Protein AF-A0A820GY26-F1 (afdb_monomer_lite)

pLDDT: mean 81.89, std 9.44, range [50.25, 90.0]

Sequence (66 aa):
MLSHENLLAASKGNILRLERAKLKGFVTIRHCSILPLAHIFERFILLGVFLRGTQVVFCPVPEKLV

Radius of gyration: 13.29 Å; chains: 1; bounding box: 33×22×34 Å

Structure (mmCIF, N/CA/C/O backbone):
data_AF-A0A820GY26-F1
#
_entry.id   AF-A0A820GY26-F1
#
loop_
_atom_site.group_PDB
_atom_site.id
_atom_site.type_symbol
_atom_site.label_atom_id
_atom_site.label_alt_id
_atom_site.label_comp_id
_atom_site.label_asym_id
_atom_site.label_entity_id
_atom_site.label_seq_id
_atom_site.pdbx_PDB_ins_code
_atom_site.Cartn_x
_atom_site.Cartn_y
_atom_site.Cartn_z
_atom_site.occupancy
_atom_site.B_iso_or_equiv
_atom_site.auth_seq_id
_atom_site.auth_comp_id
_atom_site.auth_asym_id
_atom_site.auth_atom_id
_atom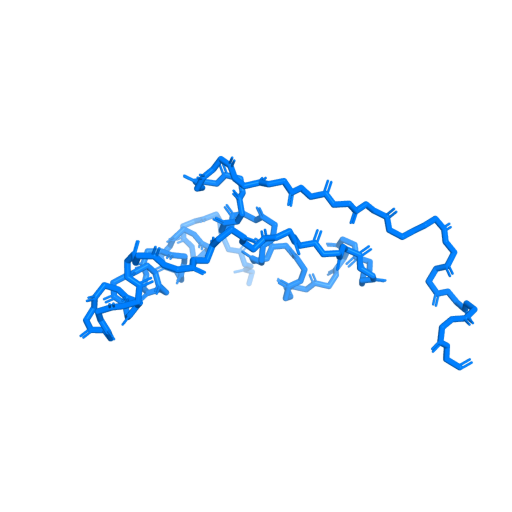_site.pdbx_PDB_model_num
ATOM 1 N N . MET A 1 1 ? 14.984 7.941 11.315 1.00 73.12 1 MET A N 1
ATOM 2 C CA . MET A 1 1 ? 14.557 6.531 11.187 1.00 73.12 1 MET A CA 1
ATOM 3 C C . MET A 1 1 ? 13.046 6.514 11.021 1.00 73.12 1 MET A C 1
ATOM 5 O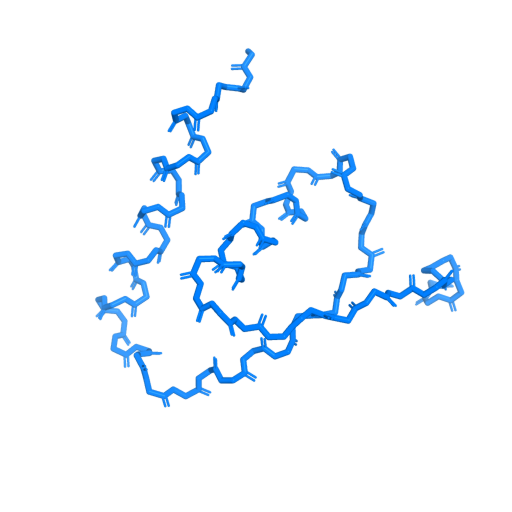 O . MET A 1 1 ? 12.367 7.222 11.754 1.00 73.12 1 MET A O 1
ATOM 9 N N . LEU A 1 2 ? 12.522 5.815 10.016 1.00 77.56 2 LEU A N 1
ATOM 10 C CA . LEU A 1 2 ? 11.083 5.779 9.747 1.00 77.56 2 LEU A CA 1
ATOM 11 C C . LEU A 1 2 ? 10.479 4.630 10.565 1.00 77.56 2 LEU A C 1
ATOM 13 O O . LEU A 1 2 ? 10.769 3.470 10.285 1.00 77.56 2 LEU A O 1
ATOM 17 N N . SER A 1 3 ? 9.729 4.953 11.622 1.00 87.75 3 SER A N 1
ATOM 18 C CA . SER A 1 3 ? 9.116 3.954 12.503 1.00 87.75 3 SER A CA 1
ATOM 19 C C . SER A 1 3 ? 7.797 3.432 11.927 1.00 87.75 3 SER A C 1
ATOM 21 O O . SER A 1 3 ? 7.161 4.073 11.084 1.00 87.75 3 SER A O 1
ATOM 23 N N . HIS A 1 4 ? 7.364 2.268 12.413 1.00 84.38 4 HIS A N 1
ATOM 24 C CA . HIS A 1 4 ? 6.052 1.714 12.082 1.00 84.38 4 HIS A CA 1
ATOM 25 C C . HIS A 1 4 ? 4.916 2.677 12.468 1.00 84.38 4 HIS A C 1
ATOM 27 O O . HIS A 1 4 ? 3.997 2.904 11.682 1.00 84.38 4 HIS A O 1
ATOM 33 N N . GLU A 1 5 ? 5.033 3.320 13.630 1.00 89.94 5 GLU A N 1
ATOM 34 C CA . GLU A 1 5 ? 4.072 4.309 14.126 1.00 89.94 5 GLU A CA 1
ATOM 35 C C . GLU A 1 5 ? 3.930 5.502 13.178 1.00 89.94 5 GLU A C 1
ATOM 37 O O . GLU A 1 5 ? 2.811 5.924 12.889 1.00 89.94 5 GLU A O 1
ATOM 42 N N . ASN A 1 6 ? 5.039 5.996 12.616 1.00 89.19 6 ASN A N 1
ATOM 43 C CA . ASN A 1 6 ? 5.013 7.110 11.667 1.00 89.19 6 ASN A CA 1
ATOM 44 C C . ASN A 1 6 ? 4.249 6.744 10.385 1.00 89.19 6 ASN A C 1
ATOM 46 O O . ASN A 1 6 ? 3.475 7.553 9.870 1.00 89.19 6 ASN A O 1
ATOM 50 N N . LEU A 1 7 ? 4.427 5.516 9.882 1.00 83.88 7 LEU A N 1
ATOM 51 C CA . LEU A 1 7 ? 3.708 5.018 8.702 1.00 83.88 7 LEU A CA 1
ATOM 52 C C . LEU A 1 7 ? 2.206 4.871 8.968 1.00 83.88 7 LEU A C 1
ATOM 54 O O . LEU A 1 7 ? 1.384 5.271 8.137 1.00 83.88 7 LEU A O 1
ATOM 58 N N . LEU A 1 8 ? 1.839 4.335 10.133 1.00 87.00 8 LEU A N 1
ATOM 59 C CA . LEU A 1 8 ? 0.440 4.196 10.534 1.00 87.00 8 LEU A CA 1
ATOM 60 C C . LEU A 1 8 ? -0.225 5.559 10.752 1.00 87.00 8 LEU A C 1
ATOM 62 O O . LEU A 1 8 ? -1.335 5.782 10.265 1.00 87.00 8 LEU A O 1
ATOM 66 N N . ALA A 1 9 ? 0.458 6.494 11.417 1.00 89.56 9 ALA A N 1
ATOM 67 C CA . ALA A 1 9 ? -0.038 7.847 11.653 1.00 89.56 9 ALA A CA 1
ATOM 68 C C . ALA A 1 9 ? -0.302 8.589 10.335 1.00 89.56 9 ALA A C 1
ATOM 70 O O . ALA A 1 9 ? -1.375 9.174 10.154 1.00 89.56 9 ALA A O 1
ATOM 71 N N . ALA A 1 10 ? 0.627 8.502 9.380 1.00 86.88 10 ALA A N 1
ATOM 72 C CA . ALA A 1 10 ? 0.454 9.080 8.052 1.00 86.88 10 ALA A CA 1
ATOM 73 C C . ALA A 1 10 ? -0.735 8.448 7.302 1.00 86.88 10 ALA A C 1
ATOM 75 O O . ALA A 1 10 ? -1.539 9.155 6.688 1.00 86.88 10 ALA A O 1
ATOM 76 N N . SER A 1 11 ? -0.899 7.126 7.400 1.00 84.38 11 SER A N 1
ATOM 77 C CA . SER A 1 11 ? -1.973 6.394 6.713 1.00 84.38 11 SER A CA 1
ATOM 78 C C . SER A 1 11 ? -3.344 6.744 7.284 1.00 84.38 11 SER A C 1
ATOM 80 O O . SER A 1 11 ? -4.283 7.019 6.534 1.00 84.38 11 SER A O 1
ATOM 82 N N . LYS A 1 12 ? -3.439 6.848 8.614 1.00 86.56 12 LYS A N 1
ATOM 83 C CA . LYS A 1 12 ? -4.623 7.351 9.319 1.00 86.56 12 LYS A CA 1
ATOM 84 C C . LYS A 1 12 ? -4.960 8.779 8.890 1.00 86.56 12 LYS A C 1
ATOM 86 O O . LYS A 1 12 ? -6.114 9.065 8.579 1.00 86.56 12 LYS A O 1
ATOM 91 N N . GLY A 1 13 ? -3.963 9.662 8.817 1.00 88.25 13 GLY A N 1
ATOM 92 C CA . GLY A 1 13 ? -4.141 11.036 8.342 1.00 88.25 13 GLY A CA 1
ATOM 93 C C . GLY A 1 13 ? -4.703 11.103 6.918 1.00 88.25 13 GLY A C 1
ATOM 94 O O . GLY A 1 13 ? -5.612 11.890 6.648 1.00 88.25 13 GLY A O 1
ATOM 95 N N . ASN A 1 14 ? -4.226 10.238 6.022 1.00 84.06 14 ASN A N 1
ATOM 96 C CA . ASN A 1 14 ? -4.728 10.155 4.652 1.00 84.06 14 ASN A CA 1
ATOM 97 C C . ASN A 1 14 ? -6.184 9.663 4.587 1.00 84.06 14 ASN A C 1
ATOM 99 O O . ASN A 1 14 ? -6.999 10.239 3.867 1.00 84.06 14 ASN A O 1
ATOM 103 N N . ILE A 1 15 ? -6.543 8.647 5.379 1.00 81.31 15 ILE A N 1
ATOM 104 C CA . ILE A 1 15 ? -7.933 8.177 5.485 1.00 81.31 15 ILE A CA 1
ATOM 105 C C . ILE A 1 15 ? -8.838 9.322 5.947 1.00 81.31 15 ILE A C 1
ATOM 107 O O . ILE A 1 15 ? -9.784 9.653 5.239 1.00 81.31 15 ILE A O 1
ATOM 111 N N . LEU A 1 16 ? -8.500 9.998 7.050 1.00 87.38 16 LEU A N 1
ATOM 112 C CA . LEU A 1 16 ? -9.292 11.115 7.580 1.00 87.38 16 LEU A CA 1
ATOM 113 C C . LEU A 1 16 ? -9.457 12.256 6.564 1.00 87.38 16 LEU A C 1
ATOM 115 O O . LEU A 1 16 ? -10.529 12.854 6.471 1.00 87.38 16 LEU A O 1
ATOM 119 N N . ARG A 1 17 ? -8.418 12.562 5.774 1.00 85.88 17 ARG A N 1
ATOM 120 C CA . ARG A 1 17 ? -8.509 13.548 4.683 1.00 85.88 17 ARG A CA 1
ATOM 121 C C . ARG A 1 17 ? -9.506 13.123 3.608 1.00 85.88 17 ARG A C 1
ATOM 123 O O . ARG A 1 17 ? -10.312 13.943 3.178 1.00 85.88 17 ARG A O 1
ATOM 130 N N . LEU A 1 18 ? -9.465 11.862 3.191 1.00 80.75 18 LEU A N 1
ATOM 131 C CA . LEU A 1 18 ? -10.370 11.323 2.174 1.00 80.75 18 LEU A CA 1
ATOM 132 C C . LEU A 1 18 ? -11.822 11.257 2.667 1.00 80.75 18 LEU A C 1
ATOM 134 O O . LEU A 1 18 ? -12.740 11.554 1.902 1.00 80.75 18 LEU A O 1
ATOM 138 N N . GLU A 1 19 ? -12.034 10.945 3.949 1.00 83.50 19 GLU A N 1
ATOM 139 C CA . GLU A 1 19 ? -13.358 11.005 4.575 1.00 83.50 19 GLU A CA 1
ATOM 140 C C . GLU A 1 19 ? -13.914 12.434 4.595 1.00 83.50 19 GLU A C 1
ATOM 142 O O . GLU A 1 19 ? -15.064 12.645 4.210 1.00 83.50 19 GLU A O 1
ATOM 147 N N . ARG A 1 20 ? -13.090 13.426 4.968 1.00 87.19 20 ARG A N 1
ATOM 148 C CA . ARG A 1 20 ? -13.470 14.852 4.934 1.00 87.19 20 ARG A CA 1
ATOM 149 C C . ARG A 1 20 ? -13.798 15.335 3.524 1.00 87.19 20 ARG A C 1
ATOM 151 O O . ARG A 1 20 ? -14.713 16.131 3.355 1.00 87.19 20 ARG A O 1
ATOM 158 N N . ALA A 1 21 ? -13.090 14.827 2.518 1.00 85.25 21 ALA A N 1
ATOM 159 C CA . ALA A 1 21 ? -13.345 15.134 1.113 1.00 85.25 21 ALA A CA 1
ATOM 160 C C . ALA A 1 21 ? -14.604 14.443 0.545 1.00 85.25 21 ALA A C 1
ATOM 162 O O . ALA A 1 21 ? -14.902 14.609 -0.633 1.00 85.25 21 ALA A O 1
ATOM 163 N N . LYS A 1 22 ? -15.341 13.657 1.352 1.00 78.62 22 LYS A N 1
ATOM 164 C CA . LYS A 1 22 ? -16.510 12.856 0.935 1.00 78.62 22 LYS A CA 1
ATOM 165 C C . LYS A 1 22 ? -16.224 11.898 -0.232 1.00 78.62 22 LYS A C 1
ATOM 167 O O . LYS A 1 22 ? -17.139 11.460 -0.921 1.00 78.62 22 LYS A O 1
ATOM 172 N N . LEU A 1 23 ? -14.971 11.474 -0.399 1.00 72.88 23 LEU A N 1
ATOM 173 C CA . LEU A 1 23 ? -14.547 10.542 -1.453 1.00 72.88 23 LEU A CA 1
ATOM 174 C C . LEU A 1 23 ? -14.822 9.065 -1.099 1.00 72.88 23 LEU A C 1
ATOM 176 O O . LEU A 1 23 ? -14.242 8.163 -1.697 1.00 72.88 23 LEU A O 1
ATOM 180 N N . LYS A 1 24 ? -15.707 8.798 -0.125 1.00 64.25 24 LYS A N 1
ATOM 181 C CA . LYS A 1 24 ? -16.001 7.450 0.401 1.00 64.25 24 LYS A CA 1
ATOM 182 C C . LYS A 1 24 ? -16.607 6.486 -0.632 1.00 64.25 24 LYS A C 1
ATOM 184 O O . LYS A 1 24 ? -16.566 5.287 -0.394 1.00 64.25 24 LYS A O 1
ATOM 189 N N . GLY A 1 25 ? -17.167 6.983 -1.740 1.00 57.06 25 GLY A N 1
ATOM 190 C CA . GLY A 1 25 ? -18.061 6.194 -2.598 1.00 57.06 25 GLY A CA 1
ATOM 191 C C . GLY A 1 25 ? -17.497 5.612 -3.899 1.00 57.06 25 GLY A C 1
ATOM 192 O O . GLY A 1 25 ? -18.133 4.729 -4.454 1.00 57.06 25 GLY A O 1
ATOM 193 N N . PHE A 1 26 ? -16.355 6.074 -4.419 1.00 50.25 26 PHE A N 1
ATOM 194 C CA . PHE A 1 26 ? -16.090 5.914 -5.865 1.00 50.25 26 PHE A CA 1
ATOM 195 C C . PHE A 1 26 ? -14.766 5.298 -6.263 1.00 50.25 26 PHE A C 1
ATOM 197 O O . PHE A 1 26 ? -14.416 5.299 -7.440 1.00 50.25 26 PHE A O 1
ATOM 204 N N . VAL A 1 27 ? -14.009 4.771 -5.315 1.00 56.22 27 VAL A N 1
ATOM 205 C CA . VAL A 1 27 ? -12.643 4.395 -5.632 1.00 56.22 27 VAL A CA 1
ATOM 206 C C . VAL A 1 27 ? -12.418 2.915 -5.385 1.00 56.22 27 VAL A C 1
ATOM 208 O O . VAL A 1 27 ? -11.711 2.502 -4.470 1.00 56.22 27 VAL A O 1
ATOM 211 N N . THR A 1 28 ? -12.988 2.106 -6.284 1.00 55.16 28 THR A N 1
ATOM 212 C CA . THR A 1 28 ? -12.392 0.831 -6.707 1.00 55.16 28 THR A CA 1
ATOM 213 C C . THR A 1 28 ? -11.022 1.125 -7.337 1.00 55.16 28 THR A C 1
ATOM 215 O O . THR A 1 28 ? -10.837 1.010 -8.546 1.00 55.16 28 THR A O 1
ATOM 218 N N . ILE A 1 29 ? -10.067 1.602 -6.530 1.00 64.69 29 ILE A N 1
ATOM 219 C CA . ILE A 1 29 ? -8.702 1.919 -6.965 1.00 64.69 29 ILE A CA 1
ATOM 220 C C . ILE A 1 29 ? -7.991 0.593 -7.138 1.00 64.69 29 ILE A C 1
ATOM 222 O O . ILE A 1 29 ? -7.453 0.044 -6.182 1.00 64.69 29 ILE A O 1
ATOM 226 N N . ARG A 1 30 ? -7.972 0.066 -8.356 1.00 77.94 30 ARG A N 1
ATOM 227 C CA . ARG A 1 30 ? -6.950 -0.919 -8.697 1.00 77.94 30 ARG A CA 1
ATOM 228 C C . ARG A 1 30 ? -5.621 -0.173 -8.706 1.00 77.94 30 ARG A C 1
ATOM 230 O O . ARG A 1 30 ? -5.418 0.694 -9.553 1.00 77.94 30 ARG A O 1
ATOM 237 N N . HIS A 1 31 ? -4.765 -0.444 -7.726 1.00 86.19 31 HIS A N 1
ATOM 238 C CA . HIS A 1 31 ? -3.434 0.156 -7.686 1.00 86.19 31 HIS A CA 1
ATOM 239 C C . HIS A 1 31 ? -2.492 -0.661 -8.563 1.00 86.19 31 HIS A C 1
ATOM 241 O O . HIS A 1 31 ? -2.387 -1.875 -8.391 1.00 86.19 31 HIS A O 1
ATOM 247 N N . CYS A 1 32 ? -1.819 0.001 -9.500 1.00 88.00 32 CYS A N 1
ATOM 248 C CA . CYS A 1 32 ? -0.756 -0.606 -10.288 1.00 88.00 32 CYS A CA 1
ATOM 249 C C . CYS A 1 32 ? 0.585 -0.242 -9.643 1.00 88.00 32 CYS A C 1
ATOM 251 O O . CYS A 1 32 ? 1.004 0.915 -9.682 1.00 88.00 32 CYS A O 1
ATOM 253 N N . SER A 1 33 ? 1.243 -1.226 -9.037 1.00 89.62 33 SER A N 1
ATOM 254 C CA . SER A 1 33 ? 2.570 -1.081 -8.445 1.00 89.62 33 SER A CA 1
ATOM 255 C C . SER A 1 33 ? 3.611 -1.066 -9.559 1.00 89.62 33 SER A C 1
ATOM 257 O O . SER A 1 33 ? 3.942 -2.113 -10.119 1.00 89.62 33 SER A O 1
ATOM 259 N N . ILE A 1 34 ? 4.119 0.124 -9.874 1.00 90.00 34 ILE A N 1
ATOM 260 C CA . ILE A 1 34 ? 5.162 0.349 -10.892 1.00 90.00 34 ILE A CA 1
ATOM 261 C C . ILE A 1 34 ? 6.494 0.718 -10.228 1.00 90.00 34 ILE A C 1
ATOM 263 O O . ILE A 1 34 ? 7.561 0.450 -10.774 1.00 90.00 34 ILE A O 1
ATOM 267 N N . LEU A 1 35 ? 6.454 1.315 -9.036 1.00 89.25 35 LEU A N 1
ATOM 268 C CA . LEU A 1 35 ? 7.664 1.696 -8.319 1.00 89.25 35 LEU A CA 1
ATOM 269 C C . LEU A 1 35 ? 8.234 0.514 -7.520 1.00 89.25 35 LEU A C 1
ATOM 271 O O . LEU A 1 35 ? 7.483 -0.351 -7.061 1.00 89.25 35 LEU A O 1
ATOM 275 N N . PRO A 1 36 ? 9.557 0.489 -7.278 1.00 87.50 36 PRO A N 1
ATOM 276 C CA . PRO A 1 36 ? 10.160 -0.484 -6.380 1.00 87.50 36 PRO A CA 1
ATOM 277 C C . PRO A 1 36 ? 9.627 -0.338 -4.952 1.00 87.50 36 PRO A C 1
ATOM 279 O O . PRO A 1 36 ? 9.475 0.776 -4.448 1.00 87.50 36 PRO A O 1
ATOM 282 N N . LEU A 1 37 ? 9.492 -1.458 -4.234 1.00 86.44 37 LEU A N 1
ATOM 283 C CA . LEU A 1 37 ? 9.089 -1.461 -2.821 1.00 86.44 37 LEU A CA 1
ATOM 284 C C . LEU A 1 37 ? 10.050 -0.659 -1.926 1.00 86.44 37 LEU A C 1
ATOM 286 O O . LEU A 1 37 ? 9.680 -0.253 -0.831 1.00 86.44 37 LEU A O 1
ATOM 290 N N . ALA A 1 38 ? 11.292 -0.415 -2.351 1.00 87.06 38 ALA A N 1
ATOM 291 C CA . ALA A 1 38 ? 12.223 0.466 -1.644 1.00 87.06 38 ALA A CA 1
ATOM 292 C C . ALA A 1 38 ? 11.737 1.927 -1.580 1.00 87.06 38 ALA A C 1
ATOM 294 O O . ALA A 1 38 ? 12.088 2.651 -0.647 1.00 87.06 38 ALA A O 1
ATOM 295 N N . HIS A 1 39 ? 10.904 2.351 -2.531 1.00 89.12 39 HIS A N 1
ATOM 296 C CA . HIS A 1 39 ? 10.397 3.708 -2.612 1.00 89.12 39 HIS A CA 1
ATOM 297 C C . HIS A 1 39 ? 9.316 3.956 -1.549 1.00 89.12 39 HIS A C 1
ATOM 299 O O . HIS A 1 39 ? 8.316 3.240 -1.463 1.00 89.12 39 HIS A O 1
ATOM 305 N N . ILE A 1 40 ? 9.493 4.999 -0.732 1.00 86.44 40 ILE A N 1
ATOM 306 C CA . ILE A 1 40 ? 8.618 5.269 0.424 1.00 86.44 40 ILE A CA 1
ATOM 307 C C . ILE A 1 40 ? 7.158 5.508 0.026 1.00 86.44 40 ILE A C 1
ATOM 309 O O . ILE A 1 40 ? 6.246 5.081 0.732 1.00 86.44 40 ILE A O 1
ATOM 313 N N . PHE A 1 41 ? 6.936 6.139 -1.128 1.00 86.50 41 PHE A N 1
ATOM 314 C CA . PHE A 1 41 ? 5.594 6.360 -1.660 1.00 86.50 41 PHE A CA 1
ATOM 315 C C . PHE A 1 41 ? 4.886 5.040 -1.977 1.00 86.50 41 PHE A C 1
ATOM 317 O O . PHE A 1 41 ? 3.720 4.884 -1.626 1.00 86.50 41 PHE A O 1
ATOM 324 N N . GLU A 1 42 ? 5.599 4.069 -2.556 1.00 89.38 42 GLU A N 1
ATOM 325 C CA . GLU A 1 42 ? 5.018 2.771 -2.909 1.00 89.38 42 GLU A CA 1
ATOM 326 C C . GLU A 1 42 ? 4.611 2.008 -1.648 1.00 89.38 42 GLU A C 1
ATOM 328 O O . GLU A 1 42 ? 3.486 1.529 -1.539 1.00 89.38 42 GLU A O 1
ATOM 333 N N . ARG A 1 43 ? 5.480 1.999 -0.627 1.00 88.56 43 ARG A N 1
ATOM 334 C CA . ARG A 1 43 ? 5.161 1.414 0.687 1.00 88.56 43 ARG A CA 1
ATOM 335 C C . ARG A 1 43 ? 3.907 2.03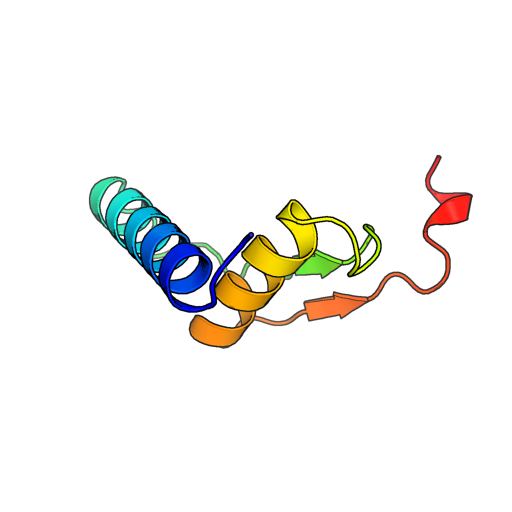3 1.296 1.00 88.56 43 ARG A C 1
ATOM 337 O O . ARG A 1 43 ? 3.074 1.318 1.848 1.00 88.56 43 ARG A O 1
ATOM 344 N N . PHE A 1 44 ? 3.781 3.355 1.208 1.00 86.75 44 PHE A N 1
ATOM 345 C CA . PHE A 1 44 ? 2.645 4.084 1.759 1.00 86.75 44 PHE A CA 1
ATOM 346 C C . PHE A 1 44 ? 1.337 3.763 1.028 1.00 86.75 44 PHE A C 1
ATOM 348 O O . PHE A 1 44 ? 0.315 3.506 1.667 1.00 86.75 44 PHE A O 1
ATOM 355 N N . ILE A 1 45 ? 1.373 3.743 -0.307 1.00 86.44 45 ILE A N 1
ATOM 356 C CA . ILE A 1 45 ? 0.201 3.435 -1.128 1.00 86.44 45 ILE A CA 1
ATOM 357 C C . ILE A 1 45 ? -0.235 1.989 -0.909 1.00 86.44 45 ILE A C 1
ATOM 359 O O . ILE A 1 45 ? -1.407 1.762 -0.619 1.00 86.44 45 ILE A O 1
ATOM 363 N N . LEU A 1 46 ? 0.692 1.030 -0.969 1.00 88.38 46 LEU A N 1
ATOM 364 C CA . LEU A 1 46 ? 0.390 -0.385 -0.751 1.00 88.38 46 LEU A CA 1
ATOM 365 C C . LEU A 1 46 ? -0.238 -0.621 0.623 1.00 88.38 46 LEU A C 1
ATOM 367 O O . LEU A 1 46 ? -1.252 -1.306 0.719 1.00 88.38 46 LEU A O 1
ATOM 371 N N . LEU A 1 47 ? 0.289 0.009 1.678 1.00 87.88 47 LEU A N 1
ATOM 372 C CA . LEU A 1 47 ? -0.305 -0.083 3.012 1.00 87.88 47 LEU A CA 1
ATOM 373 C C . LEU A 1 47 ? -1.742 0.465 3.034 1.00 87.88 47 LEU A C 1
ATOM 375 O O . LEU A 1 47 ? -2.641 -0.168 3.586 1.00 87.88 47 LEU A O 1
ATOM 379 N N . GLY A 1 48 ? -1.983 1.608 2.389 1.00 83.62 48 GLY A N 1
ATOM 380 C CA . GLY A 1 48 ? -3.325 2.174 2.251 1.00 83.62 48 GLY A CA 1
ATOM 38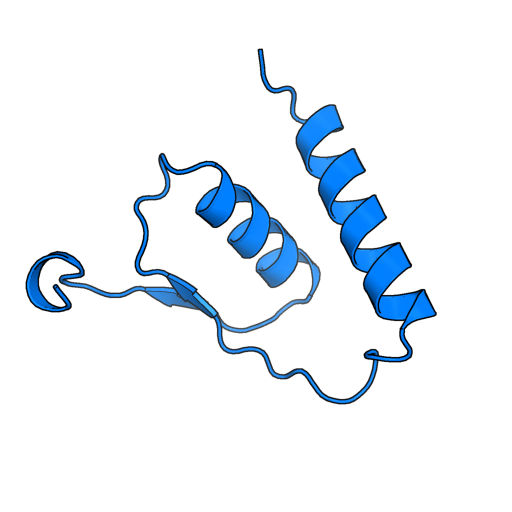1 C C . GLY A 1 48 ? -4.284 1.291 1.445 1.00 83.62 48 GLY A C 1
ATOM 382 O O . GLY A 1 48 ? -5.463 1.206 1.790 1.00 83.62 48 GLY A O 1
ATOM 383 N N . VAL A 1 49 ? -3.789 0.626 0.401 1.00 85.62 49 VAL A N 1
ATOM 384 C CA . VAL A 1 49 ? -4.556 -0.300 -0.442 1.00 85.62 49 VAL A CA 1
ATOM 385 C C . VAL A 1 49 ? -4.921 -1.570 0.328 1.00 85.62 49 VAL A C 1
ATOM 387 O O . VAL A 1 49 ? -6.089 -1.962 0.331 1.00 85.62 49 VAL A O 1
ATOM 390 N N . PHE A 1 50 ? -3.967 -2.168 1.047 1.00 85.56 50 PHE A N 1
ATOM 391 C CA . PHE A 1 50 ? -4.207 -3.372 1.845 1.00 85.56 50 PHE A CA 1
ATOM 392 C C . PHE A 1 50 ? -5.209 -3.129 2.976 1.00 85.56 50 PHE A C 1
ATOM 394 O O . PHE A 1 50 ? -6.111 -3.938 3.173 1.00 85.56 50 PHE A O 1
ATOM 401 N N . LEU A 1 51 ? -5.131 -1.983 3.660 1.00 82.50 51 LEU A N 1
ATOM 402 C CA . LEU A 1 51 ? -6.089 -1.619 4.713 1.00 82.50 51 LEU A CA 1
ATOM 403 C C . LEU A 1 51 ? -7.526 -1.429 4.203 1.00 82.50 51 LEU A C 1
ATOM 405 O O . LEU A 1 51 ? -8.469 -1.499 4.987 1.00 82.50 51 LEU A O 1
ATOM 409 N N . ARG A 1 52 ? -7.705 -1.168 2.905 1.00 78.62 52 ARG A N 1
ATOM 410 C CA . ARG A 1 52 ? -9.018 -0.975 2.269 1.00 78.62 52 ARG A CA 1
ATOM 411 C C . ARG A 1 52 ? -9.555 -2.235 1.598 1.00 78.62 52 ARG A C 1
ATOM 413 O O . ARG A 1 52 ? -10.686 -2.215 1.123 1.00 78.62 52 ARG A O 1
ATOM 420 N N . GLY A 1 53 ? -8.757 -3.302 1.540 1.00 79.56 53 GLY A N 1
ATOM 421 C CA . GLY A 1 53 ? -9.103 -4.518 0.807 1.00 79.56 53 GLY A CA 1
ATOM 422 C C . GLY A 1 53 ? -9.173 -4.313 -0.709 1.00 79.56 53 GLY A C 1
ATOM 423 O O . GLY A 1 53 ? -9.918 -5.022 -1.384 1.00 79.56 53 GLY A O 1
ATOM 424 N N . THR A 1 54 ? -8.446 -3.335 -1.261 1.00 83.12 54 THR A N 1
ATOM 425 C CA . THR A 1 54 ? -8.454 -3.079 -2.708 1.00 83.12 54 THR A CA 1
ATOM 426 C C . THR A 1 54 ? -7.440 -3.956 -3.447 1.00 83.12 54 THR A C 1
ATOM 428 O O . THR A 1 54 ? -6.475 -4.456 -2.874 1.00 83.12 54 THR A O 1
ATOM 431 N N . GLN A 1 55 ? -7.665 -4.159 -4.746 1.00 86.00 55 GLN A N 1
ATOM 432 C CA . GLN A 1 55 ? -6.804 -4.979 -5.598 1.00 86.00 55 GLN A CA 1
ATOM 433 C C . GLN A 1 55 ? -5.497 -4.251 -5.944 1.00 86.00 55 GLN A C 1
ATOM 435 O O . GLN A 1 55 ? -5.512 -3.079 -6.330 1.00 86.00 55 GLN A O 1
ATOM 440 N N . VAL A 1 56 ? -4.384 -4.982 -5.869 1.00 89.38 56 VAL A N 1
ATOM 441 C CA . VAL A 1 56 ? -3.061 -4.547 -6.336 1.00 89.38 56 VAL A CA 1
ATOM 442 C C . VAL A 1 56 ? -2.669 -5.385 -7.544 1.00 89.38 56 VAL A C 1
ATOM 444 O O . VAL A 1 56 ? -2.817 -6.606 -7.528 1.00 89.38 56 VAL A O 1
ATOM 447 N N . VAL A 1 57 ? -2.145 -4.733 -8.575 1.00 89.44 57 VAL A N 1
ATOM 448 C CA . VAL A 1 57 ? -1.509 -5.377 -9.726 1.00 89.44 57 VAL A CA 1
ATOM 449 C C . VAL A 1 57 ? -0.043 -4.965 -9.736 1.00 89.44 57 VAL A C 1
ATOM 451 O O . VAL A 1 57 ? 0.258 -3.779 -9.636 1.00 89.44 57 VAL A O 1
ATOM 454 N N . PHE A 1 58 ? 0.869 -5.927 -9.847 1.00 88.12 58 PHE A N 1
ATOM 455 C CA . PHE A 1 58 ? 2.304 -5.655 -9.921 1.00 88.12 58 PHE A CA 1
ATOM 456 C C . PHE A 1 58 ? 2.751 -5.583 -11.377 1.00 88.12 58 PHE A C 1
ATOM 458 O O . PHE A 1 58 ? 2.463 -6.490 -12.160 1.00 88.12 58 PHE A O 1
ATOM 465 N N . CYS A 1 59 ? 3.451 -4.509 -11.743 1.00 87.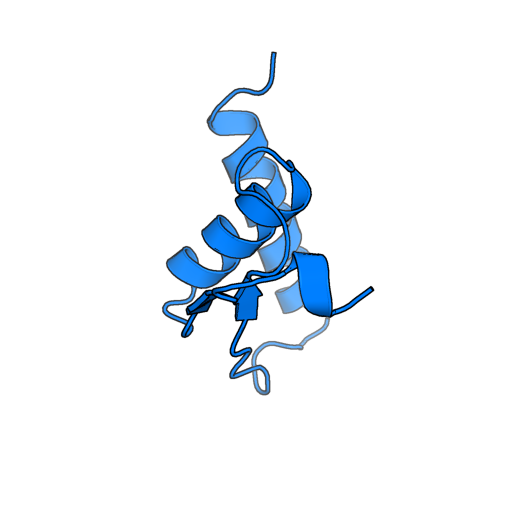12 59 CYS A N 1
ATOM 466 C CA . CYS A 1 59 ? 4.057 -4.394 -13.060 1.00 87.12 59 CYS A CA 1
ATOM 467 C C . CYS A 1 59 ? 5.283 -5.322 -13.137 1.00 87.12 59 CYS A C 1
ATOM 469 O O . CYS A 1 59 ? 6.200 -5.165 -12.330 1.00 87.12 59 CY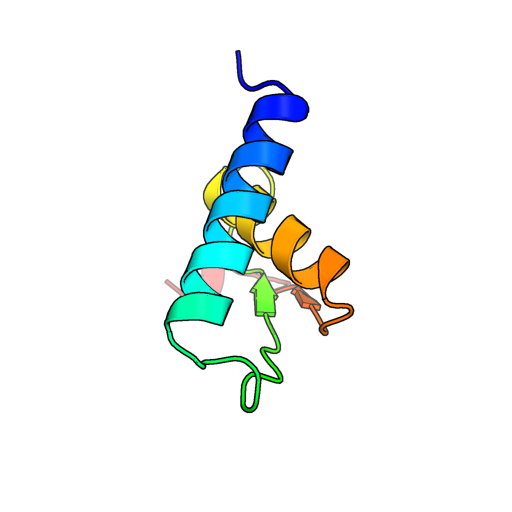S A O 1
ATOM 471 N N . PRO A 1 60 ? 5.330 -6.281 -14.081 1.00 82.62 60 PRO A N 1
ATOM 472 C CA . PRO A 1 60 ? 6.430 -7.240 -14.156 1.00 82.62 60 PRO A CA 1
ATOM 473 C C . PRO A 1 60 ? 7.719 -6.645 -14.736 1.00 82.62 60 PRO A C 1
ATOM 475 O O . PRO A 1 60 ? 8.789 -7.189 -14.488 1.00 82.62 60 PRO A O 1
ATOM 478 N N . VAL A 1 61 ? 7.625 -5.573 -15.532 1.00 85.56 61 VAL A N 1
ATOM 479 C CA . VAL A 1 61 ? 8.777 -4.937 -16.193 1.00 85.56 61 VAL A CA 1
ATOM 480 C C . VAL A 1 61 ? 8.590 -3.414 -16.204 1.00 85.56 61 VAL A C 1
ATOM 482 O O . VAL A 1 61 ? 8.238 -2.842 -17.242 1.00 85.56 61 VAL A O 1
ATOM 485 N N . PRO A 1 62 ? 8.747 -2.742 -15.050 1.00 76.75 62 PRO A N 1
ATOM 486 C CA . PRO A 1 62 ? 8.556 -1.298 -14.952 1.00 76.75 62 PRO A CA 1
ATOM 487 C C . PRO A 1 62 ? 9.567 -0.506 -15.793 1.00 76.75 62 PRO A C 1
ATOM 489 O O . PRO A 1 62 ? 9.258 0.598 -16.230 1.00 76.75 62 PRO A O 1
ATOM 492 N N . GLU A 1 63 ? 10.738 -1.074 -16.095 1.00 79.19 63 GLU A N 1
ATOM 493 C CA . GLU A 1 63 ? 11.795 -0.421 -16.876 1.00 79.19 63 GLU A CA 1
ATOM 494 C C . GLU A 1 63 ? 11.393 -0.150 -18.335 1.00 79.19 63 GLU A C 1
ATOM 496 O O . GLU A 1 63 ? 12.027 0.661 -18.999 1.00 79.19 63 GLU A O 1
ATOM 501 N N . LYS A 1 64 ? 10.349 -0.817 -18.846 1.00 79.75 64 LYS A N 1
ATOM 502 C CA . LYS A 1 64 ? 9.846 -0.645 -20.223 1.00 79.75 64 LYS A CA 1
ATOM 503 C C . LYS A 1 64 ? 8.765 0.434 -20.365 1.00 79.75 64 LYS A C 1
ATOM 505 O O . LYS A 1 64 ? 8.274 0.642 -21.469 1.00 79.75 64 LYS A O 1
ATOM 510 N N . LEU A 1 65 ? 8.342 1.056 -19.263 1.00 70.38 65 LEU A N 1
ATOM 511 C CA . LEU A 1 65 ? 7.303 2.095 -19.254 1.00 70.38 65 LEU A CA 1
ATOM 512 C C . LEU A 1 65 ? 7.866 3.520 -19.401 1.00 70.38 65 LEU A C 1
ATOM 514 O O . LEU A 1 65 ? 7.076 4.462 -19.457 1.00 70.38 65 LEU A O 1
ATOM 518 N N . VAL A 1 66 ? 9.196 3.666 -19.428 1.00 57.69 66 VAL A N 1
ATOM 519 C CA . VAL A 1 66 ? 9.926 4.942 -19.513 1.00 57.69 66 VAL A CA 1
ATOM 520 C C . VAL A 1 66 ? 10.522 5.124 -20.901 1.00 57.69 66 VAL A C 1
ATOM 522 O O . VAL A 1 66 ? 11.116 4.148 -21.409 1.00 57.69 66 VAL A O 1
#

Secondary structure (DSSP, 8-state):
---HHHHHHHHHHHHHHHHHTTGGGS----EEE-S-TTSHHHHHHHHHHHHHT--EEE-S-GGG--

Foldseek 3Di:
DCDPVNLVVVLVVVVVVCVVVVVVPDDLPAAEALDDPVDPVSVSVVVNCVVVVHHYHYDPCSVVVD